Protein AF-A0A1E5VY31-F1 (afdb_monomer_lite)

Structure (mmCIF, N/CA/C/O 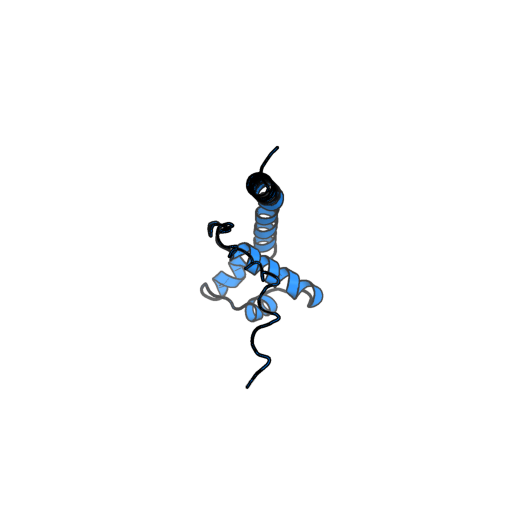backbone):
data_AF-A0A1E5VY31-F1
#
_entry.id   AF-A0A1E5VY31-F1
#
loop_
_atom_site.group_PDB
_atom_site.id
_atom_site.type_symbol
_atom_site.label_atom_id
_atom_site.label_alt_id
_atom_site.label_comp_id
_atom_site.label_asym_id
_atom_site.label_entity_id
_atom_site.label_seq_id
_atom_site.pdbx_PDB_ins_code
_atom_site.Cartn_x
_atom_site.Cartn_y
_atom_site.Cartn_z
_atom_site.occupancy
_atom_site.B_iso_or_equiv
_atom_site.auth_seq_id
_atom_site.auth_comp_id
_atom_site.auth_asym_id
_atom_site.auth_atom_id
_atom_site.pdbx_PDB_model_num
ATOM 1 N N . MET A 1 1 ? -21.386 5.883 31.424 1.00 68.50 1 MET A N 1
ATOM 2 C CA . MET A 1 1 ? -21.261 4.881 30.344 1.00 68.50 1 MET A CA 1
ATOM 3 C C . MET A 1 1 ? -20.660 5.598 29.153 1.00 68.50 1 MET A C 1
ATOM 5 O O . MET A 1 1 ? -21.161 6.683 28.874 1.00 68.50 1 MET A O 1
ATOM 9 N N . PRO A 1 2 ? -19.585 5.080 28.535 1.00 72.94 2 PRO A N 1
ATOM 10 C CA . PRO A 1 2 ? -18.965 5.733 27.386 1.00 72.94 2 PRO A CA 1
ATOM 11 C C . PRO A 1 2 ? -19.983 5.888 26.253 1.00 72.94 2 PRO A C 1
ATOM 13 O O . PRO A 1 2 ? -20.839 5.021 26.050 1.00 72.94 2 PRO A O 1
ATOM 16 N N . THR A 1 3 ? -19.924 7.018 25.561 1.00 89.12 3 THR A N 1
ATOM 17 C CA . THR A 1 3 ? -20.793 7.325 24.423 1.00 89.12 3 THR A CA 1
ATOM 18 C C . THR A 1 3 ? -20.422 6.454 23.222 1.00 89.12 3 THR A C 1
ATOM 20 O O . THR A 1 3 ? -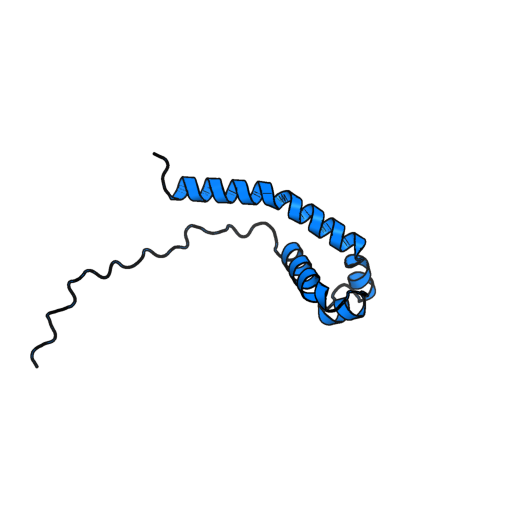19.306 5.945 23.115 1.00 89.12 3 THR A O 1
ATOM 23 N N . SER A 1 4 ? -21.355 6.262 22.286 1.00 84.88 4 SER A N 1
ATOM 24 C CA . SER A 1 4 ? -21.088 5.474 21.075 1.00 84.88 4 SER A CA 1
ATOM 25 C C . SER A 1 4 ? -19.920 6.022 20.247 1.00 84.88 4 SER A C 1
ATOM 27 O O . SER A 1 4 ? -19.240 5.253 19.574 1.00 84.88 4 SER A O 1
ATOM 29 N N . GLU A 1 5 ? -19.684 7.334 20.306 1.00 88.44 5 GLU A N 1
ATOM 30 C CA . GLU A 1 5 ? -18.584 8.009 19.610 1.00 88.44 5 GLU A CA 1
ATOM 31 C C . GLU A 1 5 ? -17.229 7.678 20.245 1.00 88.44 5 GLU A C 1
ATOM 33 O O . GLU A 1 5 ? -16.296 7.307 19.537 1.00 88.44 5 GLU A O 1
ATOM 38 N N . GLU A 1 6 ? -17.140 7.708 21.578 1.00 84.31 6 GLU A N 1
ATOM 39 C CA . GLU A 1 6 ? -15.923 7.339 22.316 1.00 84.31 6 GLU A CA 1
ATOM 40 C C . GLU A 1 6 ? -15.531 5.873 22.083 1.00 84.31 6 GLU A C 1
ATOM 42 O O . GLU A 1 6 ? -14.352 5.561 21.924 1.00 84.31 6 GLU A O 1
ATOM 47 N N . VAL A 1 7 ? -16.512 4.964 22.014 1.00 88.75 7 VAL A N 1
ATOM 48 C CA . VAL A 1 7 ? -16.258 3.543 21.719 1.00 88.75 7 VAL A CA 1
ATOM 49 C C . VAL A 1 7 ? -15.748 3.355 20.287 1.00 88.75 7 VAL A C 1
ATOM 51 O O . VAL A 1 7 ? -14.829 2.566 20.061 1.00 88.75 7 VAL A O 1
ATOM 54 N N . LEU A 1 8 ? -16.317 4.082 19.321 1.00 90.31 8 LEU A N 1
ATOM 55 C CA . LEU A 1 8 ? -15.903 4.006 17.920 1.00 90.31 8 LEU A CA 1
ATOM 56 C C . LEU A 1 8 ? -14.485 4.557 17.716 1.00 90.31 8 LEU A C 1
ATOM 58 O O . LEU A 1 8 ? -13.688 3.942 17.008 1.00 90.31 8 LEU A O 1
ATOM 62 N N . GLU A 1 9 ? -14.157 5.669 18.371 1.00 87.12 9 GLU A N 1
ATOM 63 C CA . GLU A 1 9 ? -12.820 6.264 18.338 1.00 87.12 9 GLU A CA 1
ATOM 64 C C . GLU A 1 9 ? -11.779 5.332 18.974 1.00 87.12 9 GLU A C 1
ATOM 66 O O . GLU A 1 9 ? -10.747 5.040 18.368 1.00 87.12 9 GLU A O 1
ATOM 71 N N . ALA A 1 10 ? -12.076 4.766 20.148 1.00 88.12 10 ALA A N 1
ATOM 72 C CA . ALA A 1 10 ? -11.197 3.795 20.799 1.00 88.12 10 ALA A CA 1
ATOM 73 C C . ALA A 1 10 ? -10.953 2.559 19.914 1.00 88.12 10 ALA A C 1
ATOM 75 O O . ALA A 1 10 ? -9.831 2.053 19.819 1.00 88.12 10 ALA A O 1
ATOM 76 N N . GLN A 1 11 ? -11.990 2.091 19.217 1.00 85.94 11 GLN A N 1
ATOM 77 C CA . GLN A 1 11 ? -11.871 0.984 18.279 1.00 85.94 11 GLN A CA 1
ATOM 78 C C . GLN A 1 11 ? -11.020 1.362 17.059 1.00 85.94 11 GLN A C 1
ATOM 80 O O . GLN A 1 11 ? -10.146 0.588 16.666 1.00 85.94 11 GLN A O 1
ATOM 85 N N . ALA A 1 12 ? -11.217 2.549 16.482 1.00 87.38 12 ALA A N 1
ATOM 86 C CA . ALA A 1 12 ? -10.398 3.043 15.378 1.00 87.38 12 ALA A CA 1
ATOM 87 C C . ALA A 1 12 ? -8.916 3.139 15.767 1.00 87.38 12 ALA A C 1
ATOM 89 O O . ALA A 1 12 ? -8.054 2.691 15.008 1.00 87.38 12 ALA A O 1
ATOM 90 N N . GLN A 1 13 ? -8.614 3.645 16.964 1.00 85.81 13 GLN A N 1
ATOM 91 C CA . GLN A 1 13 ? -7.251 3.719 17.493 1.00 85.81 13 GLN A CA 1
ATOM 92 C C . GLN A 1 13 ? -6.629 2.333 17.688 1.00 85.81 13 GLN A C 1
ATOM 94 O O . GLN A 1 13 ? -5.491 2.110 17.266 1.00 85.81 13 GLN A O 1
ATOM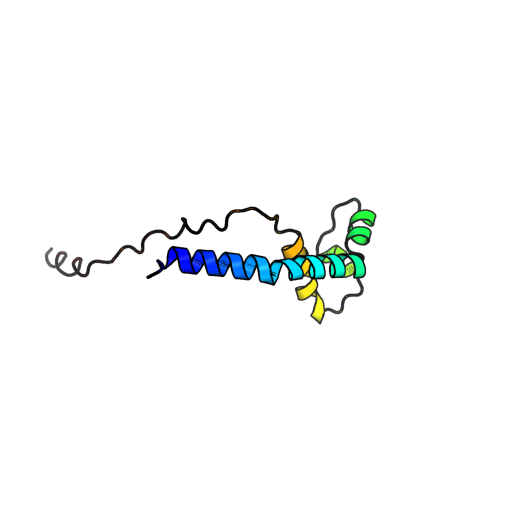 99 N N . LEU A 1 14 ? -7.382 1.378 18.245 1.00 88.44 14 LEU A N 1
ATOM 100 C CA . LEU A 1 14 ? -6.928 -0.005 18.394 1.00 88.44 14 LEU A CA 1
ATOM 101 C C . LEU A 1 14 ? -6.601 -0.639 17.035 1.00 88.44 14 LEU A C 1
ATOM 103 O O . LEU A 1 14 ? -5.547 -1.255 16.880 1.00 88.44 14 LEU A O 1
ATOM 107 N N . TRP A 1 15 ? -7.459 -0.443 16.031 1.00 83.75 15 TRP A N 1
ATOM 108 C CA . TRP A 1 15 ? -7.210 -0.928 14.674 1.00 83.75 15 TRP A CA 1
ATOM 109 C C . TRP A 1 15 ? -6.013 -0.234 14.022 1.00 83.75 15 TRP A C 1
ATOM 111 O O . TRP A 1 15 ? -5.193 -0.901 13.396 1.00 83.75 15 TRP A O 1
ATOM 121 N N . CYS A 1 16 ? -5.857 1.080 14.189 1.00 82.00 16 CYS A N 1
ATOM 122 C CA . CYS A 1 16 ? -4.705 1.815 13.664 1.00 82.00 16 CYS A CA 1
ATOM 123 C C . CYS A 1 16 ? -3.389 1.310 14.263 1.00 82.00 16 CYS A C 1
ATOM 125 O O . CYS A 1 16 ? -2.396 1.176 13.545 1.00 82.00 16 CYS A O 1
ATOM 127 N N . HIS A 1 17 ? -3.389 0.998 15.560 1.00 82.38 17 HIS A N 1
ATOM 128 C CA . HIS A 1 17 ? -2.234 0.433 16.241 1.00 82.38 17 HIS A CA 1
ATOM 129 C C . HIS A 1 17 ? -1.950 -1.003 15.773 1.00 82.38 17 HIS A C 1
ATOM 131 O O . HIS A 1 17 ? -0.835 -1.300 15.344 1.00 82.38 17 HIS A O 1
ATOM 137 N N . ALA A 1 18 ? -2.967 -1.870 15.756 1.00 81.69 18 ALA A N 1
ATOM 138 C CA . ALA A 1 18 ? -2.835 -3.266 15.339 1.00 81.69 18 ALA A CA 1
ATOM 139 C C . ALA A 1 18 ? -2.397 -3.409 13.869 1.00 81.69 18 ALA A C 1
ATOM 141 O O . ALA A 1 18 ? -1.494 -4.181 13.547 1.00 81.69 18 ALA A O 1
ATOM 142 N N . PHE A 1 19 ? -2.985 -2.625 12.963 1.00 77.75 19 PHE A N 1
ATOM 143 C CA . PHE A 1 19 ? -2.640 -2.643 11.539 1.00 77.75 19 PHE A CA 1
ATOM 144 C C . PHE A 1 19 ? -1.430 -1.770 11.187 1.00 77.75 19 PHE A C 1
ATOM 146 O O . PHE A 1 19 ? -0.969 -1.791 10.043 1.00 77.75 19 PHE A O 1
ATOM 153 N N . GLY A 1 20 ? -0.857 -1.041 12.150 1.00 78.62 20 GLY A N 1
ATOM 154 C CA . GLY A 1 20 ? 0.375 -0.280 11.955 1.00 78.62 20 GLY A CA 1
ATOM 155 C C . GLY A 1 20 ? 1.531 -1.165 11.477 1.00 78.62 20 GLY A C 1
ATOM 156 O O . GLY A 1 20 ? 2.232 -0.802 10.530 1.00 78.62 20 GLY A O 1
ATOM 157 N N . TYR A 1 21 ? 1.665 -2.364 12.053 1.00 81.62 21 TYR A N 1
ATOM 158 C CA . TYR A 1 21 ? 2.669 -3.356 11.652 1.00 81.62 21 TYR A CA 1
ATOM 159 C C . TYR A 1 21 ? 2.4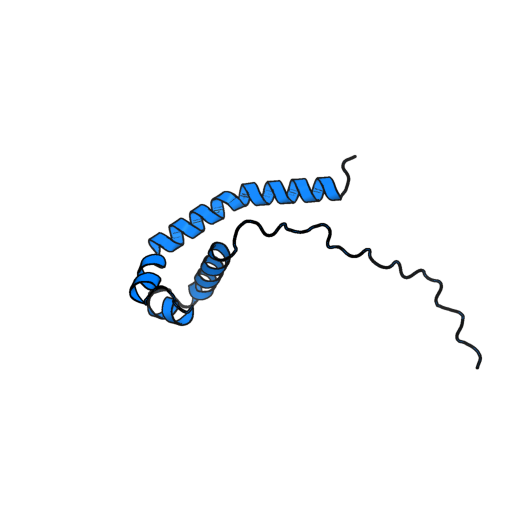37 -3.910 10.239 1.00 81.62 21 TYR A C 1
ATOM 161 O O . TYR A 1 21 ? 3.396 -4.161 9.508 1.00 81.62 21 TYR A O 1
ATOM 169 N N . LEU A 1 22 ? 1.177 -4.026 9.804 1.00 80.81 22 LEU A N 1
ATOM 170 C CA . LEU A 1 22 ? 0.840 -4.539 8.475 1.00 80.81 22 LEU A CA 1
ATOM 171 C C . LEU A 1 22 ? 1.420 -3.656 7.360 1.00 80.81 22 LEU A C 1
ATOM 173 O O . LEU A 1 22 ? 1.812 -4.170 6.317 1.00 80.81 22 LEU A O 1
ATOM 177 N N . LYS A 1 23 ? 1.560 -2.344 7.598 1.00 77.12 23 LYS A N 1
ATOM 178 C CA . LYS A 1 23 ? 2.277 -1.443 6.680 1.00 77.12 23 LYS A CA 1
ATOM 179 C C . LYS A 1 23 ? 3.767 -1.760 6.593 1.00 77.12 23 LYS A C 1
ATOM 181 O O . LYS A 1 23 ? 4.320 -1.707 5.501 1.00 77.12 23 LYS A O 1
ATOM 186 N N . SER A 1 24 ? 4.404 -2.094 7.714 1.00 85.00 24 SER A N 1
ATOM 187 C CA . SER A 1 24 ? 5.814 -2.500 7.729 1.00 85.00 24 SER A CA 1
ATOM 188 C C . SER A 1 24 ? 6.014 -3.779 6.915 1.00 85.00 24 SER A C 1
ATOM 190 O O . SER A 1 24 ? 6.864 -3.825 6.031 1.00 85.00 24 SER A O 1
ATOM 192 N N . ILE A 1 25 ? 5.142 -4.773 7.116 1.00 83.25 25 ILE A N 1
ATOM 193 C CA . ILE A 1 25 ? 5.148 -6.016 6.333 1.00 83.25 25 ILE A CA 1
ATOM 194 C C . ILE A 1 25 ? 4.859 -5.764 4.853 1.00 83.25 25 ILE A C 1
ATOM 196 O O . ILE A 1 25 ? 5.517 -6.347 3.992 1.00 83.25 25 ILE A O 1
ATOM 200 N N . ALA A 1 26 ? 3.914 -4.878 4.533 1.00 84.00 26 ALA A N 1
ATOM 201 C CA . ALA A 1 26 ? 3.621 -4.499 3.155 1.00 84.00 26 ALA A CA 1
ATOM 202 C C . ALA A 1 26 ? 4.823 -3.818 2.484 1.00 84.00 26 ALA A C 1
ATOM 204 O O . ALA A 1 26 ? 5.132 -4.115 1.331 1.00 84.00 26 ALA A O 1
ATOM 205 N N . LEU A 1 27 ? 5.527 -2.945 3.208 1.00 83.94 27 LEU A N 1
ATOM 206 C CA . LEU A 1 27 ? 6.726 -2.271 2.720 1.00 83.94 27 LEU A CA 1
ATOM 207 C C . LEU A 1 27 ? 7.883 -3.256 2.522 1.00 83.94 27 LEU A C 1
ATOM 209 O O . LEU A 1 27 ? 8.502 -3.256 1.461 1.00 83.94 27 LEU A O 1
ATOM 213 N N . GLN A 1 28 ? 8.134 -4.130 3.499 1.00 87.38 28 GLN A N 1
ATOM 214 C CA . GLN A 1 28 ? 9.134 -5.191 3.387 1.00 87.38 28 GLN A CA 1
ATOM 215 C C . GLN A 1 28 ? 8.839 -6.088 2.179 1.00 87.38 28 GLN A C 1
ATOM 217 O O . GLN A 1 28 ? 9.712 -6.311 1.345 1.00 87.38 28 GLN A O 1
ATOM 222 N N . SER A 1 29 ? 7.584 -6.506 2.020 1.00 83.31 29 SER A N 1
ATOM 223 C CA . SER A 1 29 ? 7.146 -7.312 0.878 1.00 83.31 29 SER A CA 1
ATOM 224 C C . SER A 1 29 ? 7.341 -6.578 -0.456 1.00 83.31 29 SER A C 1
ATOM 226 O O . SER A 1 29 ? 7.745 -7.195 -1.437 1.00 83.31 29 SER A O 1
ATOM 228 N N . ALA A 1 30 ? 7.104 -5.260 -0.527 1.00 85.12 30 ALA A N 1
ATOM 229 C CA . ALA A 1 30 ? 7.374 -4.477 -1.739 1.00 85.12 30 ALA A CA 1
ATOM 230 C C . ALA A 1 30 ? 8.865 -4.441 -2.105 1.00 85.12 30 ALA A C 1
ATOM 232 O O . ALA A 1 30 ? 9.207 -4.469 -3.291 1.00 85.12 30 ALA A O 1
ATOM 233 N N . ILE A 1 31 ? 9.738 -4.369 -1.097 1.00 84.69 31 ILE A N 1
ATOM 234 C CA . ILE A 1 31 ? 11.195 -4.373 -1.264 1.00 84.69 31 ILE A CA 1
ATOM 235 C C . ILE A 1 31 ? 11.676 -5.755 -1.715 1.00 84.69 31 ILE A C 1
ATOM 237 O O . ILE A 1 31 ? 12.423 -5.843 -2.688 1.00 84.69 31 ILE A O 1
ATOM 241 N N . GLU A 1 32 ? 11.212 -6.828 -1.070 1.00 84.50 32 GLU A N 1
ATOM 242 C CA . GLU A 1 32 ? 11.527 -8.214 -1.447 1.00 84.50 32 GLU A CA 1
ATOM 243 C C . GLU A 1 32 ? 11.068 -8.529 -2.875 1.00 84.50 32 GLU A C 1
ATOM 245 O O . GLU A 1 32 ? 11.802 -9.134 -3.657 1.00 84.50 32 GLU A O 1
ATOM 250 N N . LEU A 1 33 ? 9.889 -8.030 -3.255 1.00 82.44 33 LEU A N 1
ATOM 251 C CA . LEU A 1 33 ? 9.373 -8.107 -4.618 1.00 82.44 33 LEU A CA 1
ATOM 252 C C . LEU A 1 33 ? 10.061 -7.134 -5.581 1.00 82.44 33 LEU A C 1
ATOM 254 O O . LEU A 1 33 ? 9.673 -7.086 -6.737 1.00 82.44 33 LEU A O 1
ATOM 258 N N . ARG A 1 34 ? 11.063 -6.348 -5.167 1.00 81.62 34 ARG A N 1
ATOM 259 C CA . ARG A 1 34 ? 11.805 -5.430 -6.052 1.00 81.62 34 ARG A CA 1
ATOM 260 C C . ARG A 1 34 ? 10.920 -4.436 -6.819 1.00 81.62 34 ARG A C 1
ATOM 262 O O . ARG A 1 34 ? 11.292 -3.940 -7.887 1.00 81.62 34 ARG A O 1
ATOM 269 N N . ILE A 1 35 ? 9.773 -4.074 -6.247 1.00 83.56 35 ILE A N 1
ATOM 270 C CA . ILE A 1 35 ? 8.844 -3.106 -6.841 1.00 83.56 35 ILE A CA 1
ATOM 271 C C . ILE A 1 35 ? 9.494 -1.720 -7.007 1.00 83.56 35 ILE A C 1
ATOM 273 O O . ILE A 1 35 ? 9.390 -1.163 -8.101 1.00 83.56 35 ILE A O 1
ATOM 277 N N . PRO A 1 36 ? 10.229 -1.173 -6.012 1.00 78.62 36 PRO A N 1
ATOM 278 C CA . PRO A 1 36 ? 10.893 0.124 -6.161 1.00 78.62 36 PRO A CA 1
ATOM 279 C C . PRO A 1 36 ? 11.898 0.146 -7.317 1.00 78.62 36 PRO A C 1
ATOM 281 O O . PRO A 1 36 ? 11.920 1.088 -8.106 1.00 78.62 36 PRO A O 1
ATOM 284 N N . THR A 1 37 ? 12.690 -0.919 -7.465 1.00 78.75 37 THR A N 1
ATOM 285 C CA . THR A 1 37 ? 13.654 -1.053 -8.564 1.00 78.75 37 THR A CA 1
ATOM 286 C C . THR A 1 37 ? 12.962 -1.196 -9.917 1.00 78.75 37 THR A C 1
ATOM 288 O O . THR A 1 37 ? 13.387 -0.560 -10.875 1.00 78.75 37 THR A O 1
ATOM 291 N N . ALA A 1 38 ? 11.853 -1.941 -10.000 1.00 81.88 38 ALA A N 1
ATOM 292 C CA . ALA A 1 38 ? 11.075 -2.069 -11.232 1.00 81.88 38 ALA A CA 1
ATOM 293 C C . ALA A 1 38 ? 10.448 -0.732 -11.672 1.00 81.88 38 ALA A C 1
ATOM 295 O O . ALA A 1 38 ? 10.415 -0.431 -12.864 1.00 81.88 38 ALA A O 1
ATOM 296 N N . ILE A 1 39 ? 9.990 0.089 -10.721 1.00 82.81 39 ILE A N 1
ATOM 297 C CA . ILE A 1 39 ? 9.481 1.442 -10.994 1.00 82.81 39 ILE A CA 1
ATOM 298 C C . ILE A 1 39 ? 10.621 2.371 -11.434 1.00 82.81 39 ILE A C 1
ATOM 300 O O . ILE A 1 39 ? 10.467 3.122 -12.398 1.00 82.81 39 ILE A O 1
ATOM 304 N N . HIS A 1 40 ? 11.777 2.306 -10.767 1.00 80.94 40 HIS A N 1
ATOM 305 C CA . HIS A 1 40 ? 12.935 3.139 -11.090 1.00 80.94 40 HIS A CA 1
ATOM 306 C C . HIS A 1 40 ? 13.489 2.850 -12.494 1.00 80.94 40 HIS A C 1
ATOM 308 O O . HIS A 1 40 ? 13.693 3.780 -13.270 1.00 80.94 40 HIS A O 1
ATOM 314 N N . CYS A 1 41 ? 13.626 1.575 -12.873 1.00 77.38 41 CYS A N 1
ATOM 315 C CA . CYS A 1 41 ? 14.053 1.175 -14.219 1.00 77.38 41 CYS A CA 1
ATOM 316 C C . CYS A 1 41 ? 13.108 1.655 -15.335 1.00 77.38 41 CYS A C 1
ATOM 318 O O . CYS A 1 41 ? 13.513 1.711 -16.492 1.00 77.38 41 CYS A O 1
ATOM 320 N N . ARG A 1 42 ? 11.858 2.003 -15.006 1.00 77.12 42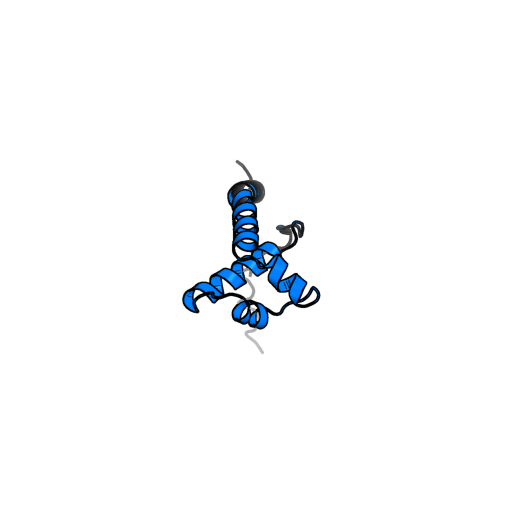 ARG A N 1
ATOM 321 C CA . ARG A 1 42 ? 10.834 2.473 -15.952 1.00 77.12 42 ARG A CA 1
ATOM 322 C C . ARG A 1 42 ? 10.684 3.999 -15.985 1.00 77.12 42 ARG A C 1
ATOM 324 O O . ARG A 1 42 ? 9.743 4.500 -16.588 1.00 77.12 42 ARG A O 1
ATOM 331 N N . GLY A 1 43 ? 11.591 4.745 -15.352 1.00 77.94 43 GLY A N 1
ATOM 332 C CA . GLY A 1 43 ? 11.557 6.212 -15.351 1.00 77.94 43 GLY A CA 1
ATOM 333 C C . GLY A 1 43 ? 10.673 6.825 -14.259 1.00 77.94 43 GLY A C 1
ATOM 334 O O . GLY A 1 43 ? 10.274 7.979 -14.374 1.00 77.94 43 GLY A O 1
ATOM 335 N N . GLY A 1 44 ? 10.365 6.078 -13.192 1.00 70.50 44 GLY A N 1
ATOM 336 C CA . GLY A 1 44 ? 9.727 6.617 -11.983 1.00 70.50 44 GLY A CA 1
ATOM 337 C C . GLY A 1 44 ? 8.203 6.480 -11.918 1.00 70.50 44 GLY A C 1
ATOM 338 O O . GLY A 1 44 ? 7.633 6.668 -10.846 1.00 70.50 44 GLY A O 1
ATOM 339 N N . ALA A 1 45 ? 7.545 6.071 -13.006 1.00 71.19 45 ALA A N 1
ATOM 340 C CA . ALA A 1 45 ? 6.128 5.715 -13.017 1.00 71.19 45 ALA A CA 1
ATOM 341 C C . ALA A 1 45 ? 5.928 4.380 -13.742 1.00 71.19 45 ALA A C 1
ATOM 343 O O . ALA A 1 45 ? 6.364 4.200 -14.875 1.00 71.19 45 ALA A O 1
ATOM 344 N N . SER A 1 46 ? 5.257 3.430 -13.092 1.00 73.88 46 SER A N 1
ATOM 345 C CA . SER A 1 46 ? 4.928 2.132 -13.686 1.00 73.88 46 SER A CA 1
ATOM 346 C C . SER A 1 46 ? 3.446 1.854 -13.499 1.00 73.88 46 SER A C 1
ATOM 348 O O . SER A 1 46 ? 2.915 2.009 -12.399 1.00 73.88 46 SER A O 1
ATOM 350 N N . SER A 1 47 ? 2.771 1.420 -14.563 1.00 76.44 47 SER A N 1
ATOM 351 C CA . SER A 1 47 ? 1.387 0.960 -14.458 1.00 76.44 47 SER A CA 1
ATOM 352 C C . SER A 1 47 ? 1.338 -0.409 -13.769 1.00 76.44 47 SER A C 1
ATOM 354 O O . SER A 1 47 ? 2.319 -1.158 -13.764 1.00 76.44 47 SER A O 1
ATOM 356 N N . LEU A 1 48 ? 0.186 -0.767 -13.196 1.00 75.06 48 LEU A N 1
ATOM 357 C CA . LEU A 1 48 ? 0.004 -2.072 -12.549 1.00 75.06 48 LEU A CA 1
ATOM 358 C C . LEU A 1 48 ? 0.204 -3.238 -13.539 1.00 75.06 48 LEU A C 1
ATOM 360 O O . LEU A 1 48 ? 0.726 -4.284 -13.166 1.00 75.06 48 LEU A O 1
ATOM 364 N N . SER A 1 49 ? -0.171 -3.035 -14.807 1.00 74.00 49 SER A N 1
ATOM 365 C CA . SER A 1 49 ? 0.044 -4.006 -15.888 1.00 74.00 49 SER A CA 1
ATOM 366 C C . SER A 1 49 ? 1.531 -4.189 -16.189 1.00 74.00 49 SER A C 1
ATOM 368 O O . SER A 1 49 ? 2.016 -5.314 -16.274 1.00 74.00 49 SER A O 1
ATOM 370 N N . GLU A 1 50 ? 2.277 -3.086 -16.258 1.00 75.69 50 GLU A N 1
ATOM 371 C CA . GLU A 1 50 ? 3.727 -3.114 -16.463 1.00 75.69 50 GLU A CA 1
ATOM 372 C C . GLU A 1 50 ? 4.466 -3.758 -15.285 1.00 75.69 50 GLU A C 1
ATOM 374 O O . GLU A 1 50 ? 5.458 -4.469 -15.466 1.00 75.69 50 GLU A O 1
ATOM 379 N N . LEU A 1 51 ? 3.961 -3.565 -14.067 1.00 78.44 51 LEU A N 1
ATOM 380 C CA . LEU A 1 51 ? 4.511 -4.190 -12.873 1.00 78.44 51 LEU A CA 1
ATOM 381 C C . LEU A 1 51 ? 4.228 -5.703 -12.843 1.00 78.44 51 LEU A C 1
ATOM 383 O O . LEU A 1 51 ? 5.104 -6.479 -12.473 1.00 78.44 51 LEU A O 1
ATOM 387 N N . HIS A 1 52 ? 3.054 -6.141 -13.312 1.00 76.75 52 HIS A N 1
ATOM 388 C CA . HIS A 1 52 ? 2.750 -7.564 -13.515 1.00 76.75 52 HIS A CA 1
ATOM 389 C C . HIS A 1 52 ? 3.602 -8.223 -14.607 1.00 76.75 52 HIS A C 1
ATOM 391 O O . HIS A 1 52 ? 3.825 -9.427 -14.534 1.00 76.75 52 HIS A O 1
ATOM 397 N N . ALA A 1 53 ? 4.044 -7.468 -15.616 1.00 75.38 53 ALA A N 1
ATOM 398 C CA . ALA A 1 53 ? 4.934 -7.970 -16.662 1.00 75.38 53 ALA A CA 1
ATOM 399 C C . ALA A 1 53 ? 6.400 -8.031 -16.198 1.00 75.38 53 ALA A C 1
ATOM 401 O O . ALA A 1 53 ? 7.131 -8.939 -16.581 1.00 75.38 53 ALA A O 1
ATOM 402 N N . ALA A 1 54 ? 6.825 -7.081 -15.359 1.00 74.75 54 ALA A N 1
ATOM 403 C CA . ALA A 1 54 ? 8.186 -7.025 -14.823 1.00 74.75 54 ALA A CA 1
ATOM 404 C C . ALA A 1 54 ? 8.431 -8.020 -13.679 1.00 74.75 54 ALA A C 1
ATOM 406 O O . ALA A 1 54 ? 9.572 -8.405 -13.434 1.00 74.75 54 ALA A O 1
ATOM 407 N N . LEU A 1 55 ? 7.378 -8.414 -12.959 1.00 77.31 55 LEU A N 1
ATOM 408 C CA . LEU A 1 55 ? 7.485 -9.315 -11.821 1.00 77.31 55 LEU A CA 1
ATOM 409 C C . LEU A 1 55 ? 6.974 -10.706 -12.186 1.00 77.31 55 LEU A C 1
ATOM 411 O O . LEU A 1 55 ? 5.836 -10.826 -12.644 1.00 77.31 55 LEU A O 1
ATOM 415 N N . PRO A 1 56 ? 7.739 -11.775 -11.907 1.00 72.38 56 PRO A N 1
ATOM 416 C CA . PRO A 1 56 ? 7.291 -13.149 -12.101 1.00 72.38 56 PRO A CA 1
ATOM 417 C C . PRO A 1 56 ? 6.295 -13.551 -10.997 1.00 72.38 56 PRO A C 1
ATOM 419 O O . PRO A 1 56 ? 6.560 -14.424 -10.173 1.00 72.38 56 PRO A O 1
ATOM 422 N N . VAL A 1 57 ? 5.142 -12.878 -10.938 1.00 77.50 57 VAL A N 1
ATOM 423 C CA . VAL A 1 57 ? 4.075 -13.146 -9.969 1.00 77.50 57 VAL A CA 1
ATOM 424 C C . VAL A 1 57 ? 3.010 -14.018 -10.635 1.00 77.50 57 VAL A C 1
ATOM 426 O O . VAL A 1 57 ? 2.459 -13.633 -11.673 1.00 77.50 57 VAL A O 1
ATOM 429 N N . PRO A 1 58 ? 2.667 -15.180 -10.049 1.00 79.88 58 PRO A N 1
ATOM 430 C CA . PRO A 1 58 ? 1.610 -16.030 -10.578 1.00 79.88 58 PRO A CA 1
ATOM 431 C C . PRO A 1 58 ? 0.274 -15.280 -10.600 1.00 79.88 58 PRO A C 1
ATOM 433 O O . PRO A 1 58 ? -0.015 -14.458 -9.727 1.00 79.88 58 PRO A O 1
ATOM 436 N N . SER A 1 59 ? -0.568 -15.578 -11.592 1.00 75.12 59 SER A N 1
ATOM 437 C CA . SER A 1 59 ? -1.857 -14.903 -11.811 1.00 75.12 59 SER A CA 1
ATOM 438 C C . SER A 1 59 ? -2.763 -14.895 -10.574 1.00 75.12 59 SER A C 1
ATOM 440 O O . SER A 1 59 ? -3.461 -13.910 -10.340 1.00 75.12 59 SER A O 1
ATOM 442 N N . SER A 1 60 ? -2.675 -15.930 -9.735 1.00 82.25 60 SER A N 1
ATOM 443 C CA . SER A 1 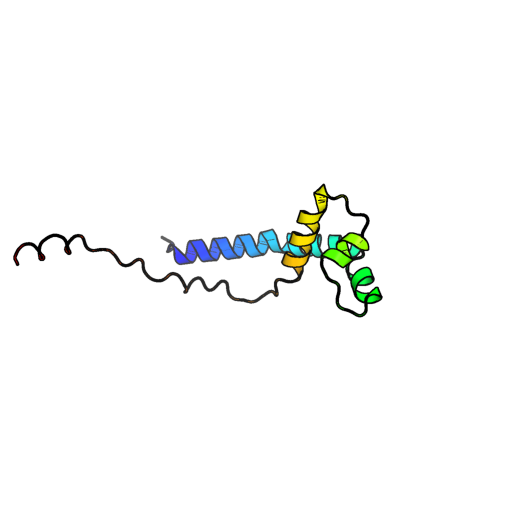60 ? -3.389 -16.054 -8.459 1.00 82.25 60 SER A CA 1
ATOM 444 C C . SER A 1 60 ? -3.015 -14.993 -7.416 1.00 82.25 60 SER A C 1
ATOM 446 O O . SER A 1 60 ? -3.836 -14.658 -6.568 1.00 82.25 60 SER A O 1
ATOM 448 N N . LYS A 1 61 ? -1.802 -14.427 -7.479 1.00 78.75 61 LYS A N 1
ATOM 449 C CA . LYS A 1 61 ? -1.283 -13.436 -6.517 1.00 78.75 61 LYS A CA 1
ATOM 450 C C . LYS A 1 61 ? -1.308 -11.997 -7.046 1.00 78.75 61 LYS A C 1
ATOM 452 O O . LYS A 1 61 ? -0.959 -11.068 -6.318 1.00 78.75 61 LYS A O 1
ATOM 457 N N . ARG A 1 62 ? -1.775 -11.779 -8.280 1.00 80.81 62 ARG A N 1
ATOM 458 C CA . ARG A 1 62 ? -1.963 -10.436 -8.864 1.00 80.81 62 ARG A CA 1
ATOM 459 C C . ARG A 1 62 ? -2.899 -9.539 -8.038 1.00 80.81 62 ARG A C 1
ATOM 461 O O . ARG A 1 62 ? -2.558 -8.373 -7.832 1.00 80.81 62 ARG A O 1
ATOM 468 N N . PRO A 1 63 ? -4.028 -10.039 -7.486 1.00 81.75 63 PRO A N 1
ATOM 469 C CA . PRO A 1 63 ? -4.859 -9.229 -6.600 1.00 81.75 63 PRO A CA 1
ATOM 470 C C . PRO A 1 63 ? -4.097 -8.786 -5.349 1.00 81.75 63 PRO A C 1
ATOM 472 O O . PRO A 1 63 ? -4.239 -7.642 -4.932 1.00 81.75 63 PRO A O 1
ATOM 475 N N . CYS A 1 64 ? -3.256 -9.646 -4.767 1.00 80.44 64 CYS A N 1
ATOM 476 C CA . CYS A 1 64 ? -2.460 -9.309 -3.583 1.00 80.44 64 CYS A CA 1
ATOM 477 C C . CYS A 1 64 ? -1.489 -8.158 -3.866 1.00 80.44 64 CYS A C 1
ATOM 479 O O . CYS A 1 64 ? -1.395 -7.234 -3.064 1.00 80.44 64 CYS A O 1
ATOM 481 N N . LEU A 1 65 ? -0.837 -8.162 -5.032 1.00 82.44 65 LEU A N 1
ATOM 482 C CA . LEU A 1 65 ? 0.033 -7.066 -5.455 1.00 82.44 65 LEU A CA 1
ATOM 483 C C . LEU A 1 65 ? -0.749 -5.752 -5.604 1.00 82.44 65 LEU A C 1
ATOM 485 O O . LEU A 1 65 ? -0.298 -4.713 -5.126 1.00 82.44 65 LEU A O 1
ATOM 489 N N . SER A 1 66 ? -1.951 -5.793 -6.189 1.00 82.75 66 SER A N 1
ATOM 490 C CA . SER A 1 66 ? -2.822 -4.612 -6.286 1.00 82.75 66 SER A CA 1
ATOM 491 C C . SER A 1 66 ? -3.230 -4.064 -4.918 1.00 82.75 66 SER A C 1
ATOM 493 O O . SER A 1 66 ? -3.172 -2.853 -4.705 1.00 82.75 66 SER A O 1
ATOM 495 N N . HIS A 1 67 ? -3.591 -4.936 -3.973 1.00 82.75 67 HIS A N 1
ATOM 496 C CA . HIS A 1 67 ? -3.907 -4.524 -2.604 1.00 82.75 67 HIS A CA 1
ATOM 497 C C . HIS A 1 67 ? -2.696 -3.918 -1.900 1.00 82.75 67 HIS A C 1
ATOM 499 O O . HIS A 1 67 ? -2.838 -2.905 -1.226 1.00 82.75 67 HIS A O 1
ATOM 505 N N . LEU A 1 68 ? -1.509 -4.487 -2.102 1.00 81.94 68 LEU A N 1
ATOM 506 C CA . LEU A 1 68 ? -0.269 -3.999 -1.513 1.00 81.94 68 LEU A CA 1
ATOM 507 C C . LEU A 1 68 ? 0.105 -2.615 -2.061 1.00 81.94 68 LEU A C 1
ATOM 509 O O . LEU A 1 68 ? 0.379 -1.702 -1.288 1.00 81.94 68 LEU A O 1
ATOM 513 N N . MET A 1 69 ? 0.029 -2.417 -3.380 1.00 83.56 69 MET A N 1
ATOM 514 C CA . MET A 1 69 ? 0.241 -1.105 -4.002 1.00 83.56 69 MET A CA 1
ATOM 515 C C . MET A 1 69 ? -0.771 -0.069 -3.516 1.00 83.56 69 MET A C 1
ATOM 517 O O . MET A 1 69 ? -0.381 1.055 -3.212 1.00 83.56 69 MET A O 1
ATOM 521 N N . LYS A 1 70 ? -2.052 -0.435 -3.383 1.00 80.94 70 LYS A N 1
ATOM 522 C CA . LYS A 1 70 ? -3.076 0.453 -2.811 1.00 80.94 70 LYS A CA 1
ATOM 523 C C . LYS A 1 70 ? -2.777 0.786 -1.353 1.00 80.94 70 LYS A C 1
ATOM 525 O O . LYS A 1 70 ? -2.813 1.955 -0.996 1.00 80.94 70 LYS A O 1
ATOM 530 N N . LEU A 1 71 ? -2.430 -0.208 -0.536 1.00 80.06 71 LEU A N 1
ATOM 531 C CA . LEU A 1 71 ? -2.099 -0.021 0.877 1.00 80.06 71 LEU A CA 1
ATOM 532 C C . LEU A 1 71 ? -0.898 0.917 1.063 1.00 80.06 71 LEU A C 1
ATOM 534 O O . LEU A 1 71 ? -0.911 1.738 1.973 1.00 80.06 71 LEU A O 1
ATOM 538 N N . LEU A 1 72 ? 0.105 0.830 0.184 1.00 76.44 72 LEU A N 1
ATOM 539 C CA . LEU A 1 72 ? 1.273 1.716 0.197 1.00 76.44 72 LEU A CA 1
ATOM 540 C C . LEU A 1 72 ? 1.013 3.091 -0.443 1.00 76.44 72 LEU A C 1
ATOM 542 O O . LEU A 1 72 ? 1.671 4.060 -0.076 1.00 76.44 72 LEU A O 1
ATOM 546 N N . SER A 1 73 ? 0.062 3.198 -1.376 1.00 75.75 73 SER A N 1
ATOM 547 C CA . SER A 1 73 ? -0.318 4.473 -2.014 1.00 75.75 73 SER A CA 1
ATOM 548 C C . SER A 1 73 ? -1.287 5.298 -1.164 1.00 75.75 73 SER A C 1
ATOM 550 O O . SER A 1 73 ? -1.413 6.506 -1.362 1.00 75.75 73 SER A O 1
ATOM 552 N N . VAL A 1 74 ? -1.993 4.665 -0.222 1.00 72.19 74 VAL A N 1
ATOM 553 C CA . VAL A 1 74 ? -2.864 5.359 0.729 1.00 72.19 74 VAL A CA 1
ATOM 554 C C . VAL A 1 74 ? -1.990 6.168 1.689 1.00 72.19 74 VAL A C 1
ATOM 556 O O . VAL A 1 74 ? -1.365 5.649 2.613 1.00 72.19 74 VAL A O 1
ATOM 559 N N . ARG A 1 75 ? -1.936 7.478 1.438 1.00 59.62 75 ARG A N 1
ATOM 560 C CA . ARG A 1 75 ? -1.237 8.463 2.264 1.00 59.62 75 ARG A CA 1
ATOM 561 C C . ARG A 1 75 ? -1.809 8.458 3.694 1.00 59.62 75 ARG A C 1
ATOM 563 O O . ARG A 1 75 ? -3.028 8.556 3.853 1.00 59.62 75 ARG A O 1
ATOM 570 N N . PRO A 1 76 ? -0.967 8.404 4.742 1.00 50.66 76 PRO A N 1
ATOM 571 C CA . PRO A 1 76 ? -1.435 8.506 6.115 1.00 50.66 76 PRO A CA 1
ATOM 572 C C . PRO A 1 76 ? -1.863 9.953 6.372 1.00 50.66 76 PRO A C 1
ATOM 574 O O . PRO A 1 76 ? -1.058 10.872 6.229 1.00 50.66 76 PRO A O 1
ATOM 577 N N . GLY A 1 77 ? -3.130 10.162 6.722 1.00 53.12 77 GLY A N 1
ATOM 578 C CA . GLY A 1 77 ? -3.595 11.462 7.204 1.00 53.12 77 GLY A CA 1
ATOM 579 C C . GLY A 1 77 ? -4.740 12.108 6.437 1.00 53.12 77 GLY A C 1
ATOM 580 O O . GLY A 1 77 ? -4.909 13.315 6.577 1.00 53.12 77 GLY A O 1
ATOM 581 N N . LEU A 1 78 ? -5.565 11.364 5.687 1.00 44.19 78 LEU A N 1
ATOM 582 C CA . LEU A 1 78 ? -6.957 11.809 5.671 1.00 44.19 78 LEU A CA 1
ATOM 583 C C . LEU A 1 78 ? -7.542 11.427 7.035 1.00 44.19 78 LEU A C 1
ATOM 585 O O . LEU A 1 78 ? -7.482 10.242 7.379 1.00 44.19 78 LEU A O 1
ATOM 589 N N . PRO A 1 79 ? -8.062 12.382 7.826 1.00 45.66 79 PRO A N 1
ATOM 590 C CA . PRO A 1 79 ? -8.877 12.012 8.965 1.00 45.66 79 PRO A CA 1
ATOM 591 C C . PRO A 1 79 ? -9.977 11.101 8.426 1.00 45.66 79 PRO A C 1
ATOM 593 O O . PRO A 1 79 ? -10.646 11.445 7.445 1.00 45.66 79 PRO A O 1
ATOM 596 N N . VAL A 1 80 ? -10.150 9.926 9.034 1.00 50.19 80 VAL A N 1
ATOM 597 C CA . VAL A 1 80 ? -11.421 9.224 8.908 1.00 50.19 80 VAL A CA 1
ATOM 598 C C . VAL A 1 80 ? -12.410 10.167 9.588 1.00 50.19 80 VAL A C 1
ATOM 600 O O . VAL A 1 80 ? -12.476 10.272 10.806 1.00 50.19 80 VAL A O 1
ATOM 603 N N . ASN A 1 81 ? -13.017 11.048 8.795 1.00 44.47 81 ASN A N 1
ATOM 604 C CA . ASN A 1 81 ? -13.929 12.046 9.309 1.00 44.47 81 ASN A CA 1
ATOM 605 C C . ASN A 1 81 ? -15.192 11.297 9.731 1.00 44.47 81 ASN A C 1
ATOM 607 O O . ASN A 1 81 ? -16.095 11.081 8.925 1.00 44.47 81 ASN A O 1
ATOM 611 N N . VAL A 1 82 ? -15.228 10.855 10.987 1.00 49.31 82 VAL A N 1
ATOM 612 C CA . VAL A 1 82 ? -16.419 10.255 11.595 1.00 49.31 82 VAL A CA 1
ATOM 613 C C . VAL A 1 82 ? -17.525 11.311 11.764 1.00 49.31 82 VAL A C 1
ATOM 615 O O . VAL A 1 82 ? -18.693 10.952 11.869 1.00 49.31 82 VAL A O 1
ATOM 618 N N . ALA A 1 83 ? -17.225 12.612 11.628 1.00 47.88 83 ALA A N 1
ATOM 619 C CA . ALA A 1 83 ? -18.226 13.686 11.624 1.00 47.88 83 ALA A CA 1
ATOM 620 C C . ALA A 1 83 ? -19.012 13.812 10.297 1.00 47.88 83 ALA A C 1
ATOM 622 O O . ALA A 1 83 ? -19.640 14.834 10.028 1.00 47.88 83 ALA A O 1
ATOM 623 N N . GLY A 1 84 ? -18.978 12.781 9.450 1.00 47.62 84 GLY A N 1
ATOM 624 C CA . GLY A 1 84 ? -19.689 12.721 8.175 1.00 47.62 84 GLY A CA 1
ATOM 625 C C . GLY A 1 84 ? -20.917 11.811 8.157 1.00 47.62 84 GLY A C 1
ATOM 626 O O . GLY A 1 84 ? -21.405 11.531 7.067 1.00 47.62 84 GLY A O 1
ATOM 627 N N . VAL A 1 85 ? -21.417 11.309 9.294 1.00 50.91 85 VAL A N 1
ATOM 628 C CA . VAL A 1 85 ? -22.717 10.615 9.312 1.00 50.91 85 VAL A CA 1
ATOM 629 C C . VAL A 1 85 ? -23.821 11.678 9.305 1.00 50.91 85 VAL A C 1
ATOM 631 O O . VAL A 1 85 ? -24.061 12.297 10.343 1.00 50.91 85 VAL A O 1
ATOM 634 N N . PRO A 1 86 ? -24.517 11.929 8.175 1.00 51.44 86 PRO A N 1
ATOM 635 C CA . PRO A 1 86 ? -25.694 12.778 8.210 1.00 51.44 86 PRO A CA 1
ATOM 636 C C . PRO A 1 86 ? -26.723 12.131 9.147 1.00 51.44 86 PRO A C 1
ATOM 638 O O . PRO A 1 86 ? -26.927 10.910 9.082 1.00 51.44 86 PRO A O 1
ATOM 641 N N . PRO A 1 87 ? -27.390 12.909 10.017 1.00 48.00 87 PRO A N 1
ATOM 642 C CA . PRO A 1 87 ? -28.408 12.368 10.898 1.00 48.00 87 PRO A CA 1
ATOM 643 C C . PRO A 1 87 ? -29.468 11.682 10.038 1.00 48.00 87 PRO A C 1
ATOM 645 O O . PRO A 1 87 ? -30.051 12.293 9.139 1.00 48.00 87 PRO A O 1
ATOM 648 N N . ARG A 1 88 ? -29.703 10.389 10.300 1.00 54.84 88 ARG A N 1
ATOM 649 C CA . ARG A 1 88 ? -30.835 9.650 9.735 1.00 54.84 88 ARG A CA 1
ATOM 650 C C . ARG A 1 88 ? -32.084 10.492 9.978 1.00 54.84 88 ARG A C 1
ATOM 652 O O . ARG A 1 88 ? -32.547 10.579 11.115 1.00 54.84 88 ARG A O 1
ATOM 659 N N . ARG A 1 89 ? -32.624 11.103 8.915 1.00 49.19 89 ARG A N 1
ATOM 660 C CA . ARG A 1 89 ? -33.959 11.707 8.919 1.00 49.19 89 ARG A CA 1
ATOM 661 C C . ARG A 1 89 ? -34.905 10.650 9.477 1.00 49.19 89 ARG A C 1
ATOM 663 O O . ARG A 1 89 ? -35.212 9.671 8.797 1.00 49.19 89 ARG A O 1
ATOM 670 N N . ARG A 1 90 ? -35.336 10.834 10.727 1.00 48.47 90 ARG A N 1
ATOM 671 C CA . ARG A 1 90 ? -36.509 10.153 11.263 1.00 48.47 90 ARG A CA 1
ATOM 672 C C . ARG A 1 90 ? -37.636 10.493 10.296 1.00 48.47 90 ARG A C 1
ATOM 674 O O . ARG A 1 90 ? -38.100 11.627 10.282 1.00 48.47 90 ARG A O 1
ATOM 681 N N . ARG A 1 91 ? -38.041 9.538 9.453 1.00 50.31 91 ARG A N 1
ATOM 682 C CA . ARG A 1 91 ? -39.382 9.576 8.870 1.00 50.31 91 ARG A CA 1
ATOM 683 C C . ARG A 1 91 ? -40.323 9.451 10.055 1.00 50.31 91 ARG A C 1
ATOM 685 O O . ARG A 1 91 ? -40.511 8.364 10.591 1.00 50.31 91 ARG A O 1
ATOM 692 N N . THR A 1 92 ? -40.803 10.584 10.542 1.00 53.00 92 THR A N 1
ATOM 693 C CA . THR A 1 92 ? -41.955 10.620 11.427 1.00 53.00 92 THR A CA 1
ATOM 694 C C . THR A 1 92 ? -43.127 10.011 10.668 1.00 53.00 92 THR A C 1
ATOM 696 O O . THR A 1 92 ? -43.366 10.332 9.507 1.00 53.00 92 THR A O 1
ATOM 699 N N . HIS A 1 93 ? -43.819 9.097 11.335 1.00 47.84 93 HIS A N 1
ATOM 700 C CA . HIS A 1 93 ? -44.989 8.340 10.893 1.00 47.84 93 HIS A CA 1
ATOM 701 C C . HIS A 1 93 ? -46.245 9.240 10.758 1.00 47.84 93 HIS A C 1
ATOM 703 O O . HIS A 1 93 ? -47.328 8.880 11.198 1.00 47.84 93 HIS A O 1
ATOM 709 N N . ALA A 1 94 ? -46.091 10.452 10.219 1.00 54.72 94 ALA A N 1
ATOM 710 C CA . ALA A 1 94 ? -47.147 11.466 10.154 1.00 54.72 94 ALA A CA 1
ATOM 711 C C . ALA A 1 94 ? -47.389 12.023 8.739 1.00 54.72 94 ALA A C 1
ATOM 713 O O . ALA A 1 94 ? -48.148 12.968 8.592 1.00 54.72 94 ALA A O 1
ATOM 714 N N . ASP A 1 95 ? -46.781 11.434 7.702 1.00 44.94 95 ASP A N 1
ATOM 715 C CA . ASP A 1 95 ? -47.074 11.775 6.293 1.00 44.94 95 ASP A CA 1
ATOM 716 C C . ASP A 1 95 ? -47.943 10.700 5.608 1.00 44.94 95 ASP A C 1
ATOM 718 O O . ASP A 1 95 ? -47.882 10.450 4.408 1.00 44.94 95 ASP A O 1
ATOM 722 N N . ILE A 1 96 ? -48.735 9.996 6.413 1.00 55.31 96 ILE A N 1
ATOM 723 C CA . ILE A 1 96 ? -49.887 9.219 5.962 1.00 55.31 96 ILE A CA 1
ATOM 724 C C . ILE A 1 96 ? -51.070 9.997 6.540 1.00 55.31 96 ILE A C 1
ATOM 726 O O . ILE A 1 96 ? -51.103 10.126 7.758 1.00 55.31 96 ILE A O 1
ATOM 730 N N . GLU A 1 97 ? -51.962 10.529 5.688 1.00 54.25 97 GLU A N 1
ATOM 731 C CA . GLU A 1 97 ? -53.277 11.164 5.992 1.00 54.25 97 GLU A CA 1
ATOM 732 C C . GLU A 1 97 ? -53.496 12.621 5.495 1.00 54.25 97 GLU A C 1
ATOM 734 O O . GLU A 1 97 ? -54.332 13.320 6.057 1.00 54.25 97 GLU A O 1
ATOM 739 N N . HIS A 1 98 ? -52.859 13.121 4.419 1.00 50.97 98 HIS A N 1
ATOM 740 C CA . HIS A 1 98 ? -53.360 14.381 3.811 1.00 50.97 98 HIS A CA 1
ATOM 741 C C . HIS A 1 98 ? -53.277 14.517 2.282 1.00 50.97 98 HIS A C 1
ATOM 743 O O . HIS A 1 98 ? -53.113 15.611 1.743 1.00 50.97 98 HIS A O 1
ATOM 749 N N . THR A 1 99 ? -53.459 13.421 1.540 1.00 51.59 99 THR A N 1
ATOM 750 C CA . THR A 1 99 ? -53.801 13.510 0.102 1.00 51.59 99 THR A CA 1
ATOM 751 C C . THR A 1 99 ? -54.830 12.452 -0.295 1.00 51.59 99 THR A C 1
ATOM 753 O O . THR A 1 99 ? -54.705 11.746 -1.290 1.00 51.59 99 THR A O 1
ATOM 756 N N . ARG A 1 100 ? -55.879 12.334 0.524 1.00 50.28 100 ARG A N 1
ATOM 757 C CA . ARG A 1 100 ? -57.199 11.896 0.068 1.00 50.28 100 ARG A CA 1
ATOM 758 C C . ARG A 1 100 ? -58.039 13.172 0.000 1.00 50.28 100 ARG A C 1
ATOM 760 O O . ARG A 1 100 ? -58.063 13.904 0.981 1.00 50.28 100 ARG A O 1
ATOM 767 N N . VAL A 1 101 ? -58.704 13.398 -1.133 1.00 54.50 101 VAL A N 1
ATOM 768 C CA . VAL A 1 101 ? -59.486 14.594 -1.519 1.00 54.50 101 VAL A CA 1
ATOM 769 C C . VAL A 1 101 ? -58.667 15.683 -2.233 1.00 54.50 101 VAL A C 1
ATOM 771 O O . VAL A 1 101 ? -58.289 16.691 -1.646 1.00 54.50 101 VAL A O 1
ATOM 774 N N . MET A 1 102 ? -58.425 15.494 -3.530 1.00 44.06 102 MET A N 1
ATOM 775 C CA . MET A 1 102 ? -59.245 16.093 -4.596 1.00 44.06 102 MET A CA 1
ATOM 776 C C . MET A 1 102 ? -59.101 15.282 -5.882 1.00 44.06 102 MET A C 1
ATOM 778 O O . MET A 1 102 ? -58.005 14.719 -6.091 1.00 44.06 102 MET A O 1
#

InterPro domains:
  IPR012967 Caffeic acid 3-O-methyltransferase-like, dimerisation domain [PF08100] (15-73)
  IPR036388 Winged helix-like DNA-binding domain superfamily [G3DSA:1.10.10.10] (1-81)
  IPR036390 Winged helix DNA-binding domain superfamily [SSF46785] (3-74)

Foldseek 3Di:
DDDPVRVVVVVVVVCCVVCVVVLVVLVVVCVVQCVVVQCVVVPNDDDLVSSPVVGPDPPVCSVVVVVSVVSNPPDPDPPPPPVPDDPPPPPDPPPPDPPDDD

Secondary structure (DSSP, 8-state):
---HHHHHHHHHHHHHHHTHHHHHHHHHHHHHTTHHHHHHTTTS---HHHHHHHS---GGGHHHHHHHHHHHHS-TT----GGG--------TTSSSS----

pLDDT: mean 72.3, std 14.31, range [44.06, 90.31]

Radius of gyration: 23.58 Å; chains: 1; bounding box: 74×32×47 Å

Sequence (102 aa):
MPTSEEVLEAQAQLWCHAFGYLKSIALQSAIELRIPTAIHCRGGASSLSELHAALPVPSSKRPCLSHLMKLLSVRPGLPVNVAGVPPRRRRTHADIEHTRVM

Organism: NCBI:txid888268